Protein AF-A0A8J3WDI2-F1 (afdb_monomer_lite)

Radius of gyration: 20.71 Å; chains: 1; bounding box: 43×41×56 Å

pLDDT: mean 79.43, std 15.49, range [44.28, 94.94]

Sequence (67 aa):
MEWGRAMRELSTAIDHLAAEDPSEISRLQLAEQLIELHWQMARLQAQIARRTSVRAPGYPSGQRHTA

Organism: Planobispora rosea (NCBI:txid35762)

Secondary structure (DSSP, 8-state):
-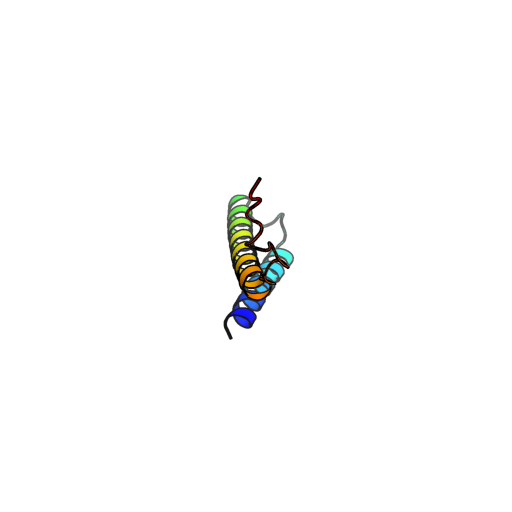-HHHHHHHHHHHHHHHHHS-TTTS-HHHHHHHHHHHHHHHHHHHHHHHHHS----S----------

Foldseek 3Di:
DVLVVLVVVLVVLVVVVVPDDPVPDDPVRVVVSVVVNVVSVVVNVVVCCVVPPPPDPDPPPDDDDDD

Structure (mmCIF, N/CA/C/O backbone):
data_AF-A0A8J3WDI2-F1
#
_entry.id   AF-A0A8J3WDI2-F1
#
loop_
_atom_site.group_PDB
_atom_site.id
_atom_site.type_symbol
_atom_site.label_atom_id
_atom_site.label_alt_id
_atom_site.label_comp_id
_atom_site.label_asym_id
_atom_site.label_entity_id
_atom_site.label_seq_id
_atom_site.pdbx_PDB_ins_code
_atom_site.Cartn_x
_atom_site.Cartn_y
_atom_site.Cartn_z
_atom_site.occupancy
_atom_site.B_iso_or_equiv
_atom_site.auth_seq_id
_atom_site.auth_comp_id
_atom_site.auth_asym_id
_atom_site.auth_atom_id
_atom_site.pdbx_PDB_model_num
ATOM 1 N N . MET A 1 1 ? 16.451 -11.841 -6.322 1.00 56.25 1 MET A N 1
ATOM 2 C CA . MET A 1 1 ? 15.332 -11.236 -7.087 1.00 56.25 1 MET A CA 1
ATOM 3 C C . MET A 1 1 ? 14.685 -10.135 -6.245 1.00 56.25 1 MET A C 1
ATOM 5 O O . MET A 1 1 ? 13.757 -10.411 -5.498 1.00 56.25 1 MET A O 1
ATOM 9 N N . GLU A 1 2 ? 15.203 -8.908 -6.316 1.00 71.69 2 GLU A N 1
ATOM 10 C CA . GLU A 1 2 ? 14.796 -7.775 -5.455 1.00 71.69 2 GLU A CA 1
ATOM 11 C C . GLU A 1 2 ? 13.421 -7.192 -5.836 1.00 71.69 2 GLU A C 1
ATOM 13 O O . GLU A 1 2 ? 12.588 -6.900 -4.988 1.00 71.69 2 GLU A O 1
ATOM 18 N N . TRP A 1 3 ? 13.122 -7.169 -7.133 1.00 73.56 3 TRP A N 1
ATOM 19 C CA . TRP A 1 3 ? 11.846 -6.707 -7.687 1.00 73.56 3 TRP A CA 1
ATOM 20 C C . TRP A 1 3 ? 10.624 -7.507 -7.226 1.00 73.56 3 TRP A C 1
ATOM 22 O O . TRP A 1 3 ? 9.617 -6.946 -6.809 1.00 73.56 3 TRP A O 1
ATOM 32 N N . GLY A 1 4 ? 10.716 -8.841 -7.278 1.00 80.69 4 GLY A N 1
ATOM 33 C CA . GLY A 1 4 ? 9.626 -9.710 -6.833 1.00 80.69 4 GLY A CA 1
ATOM 34 C C . GLY A 1 4 ? 9.407 -9.652 -5.320 1.00 80.69 4 GLY A C 1
ATOM 35 O O . GLY A 1 4 ? 8.362 -10.074 -4.841 1.00 80.69 4 GLY A O 1
ATOM 36 N N . ARG A 1 5 ? 10.386 -9.156 -4.555 1.00 84.31 5 ARG A N 1
ATOM 37 C CA . ARG A 1 5 ? 10.222 -8.856 -3.132 1.00 84.31 5 ARG A CA 1
ATOM 38 C C . ARG A 1 5 ? 9.508 -7.511 -2.957 1.00 84.31 5 ARG A C 1
ATOM 40 O O . ARG A 1 5 ? 8.474 -7.489 -2.308 1.00 84.31 5 ARG A O 1
ATOM 47 N N . ALA A 1 6 ? 9.970 -6.453 -3.629 1.00 81.62 6 ALA A N 1
ATOM 48 C CA . ALA A 1 6 ? 9.357 -5.123 -3.558 1.00 81.62 6 ALA A CA 1
ATOM 49 C C . ALA A 1 6 ? 7.878 -5.100 -3.994 1.00 81.62 6 ALA A C 1
ATOM 51 O O . ALA A 1 6 ? 7.068 -4.441 -3.352 1.00 81.62 6 ALA A O 1
ATOM 52 N N . MET A 1 7 ? 7.503 -5.851 -5.040 1.00 86.25 7 MET A N 1
ATOM 53 C CA . MET A 1 7 ? 6.091 -5.973 -5.435 1.00 86.25 7 MET A CA 1
ATOM 54 C C . MET A 1 7 ? 5.237 -6.708 -4.404 1.00 86.25 7 MET A C 1
ATOM 56 O O . MET A 1 7 ? 4.083 -6.346 -4.206 1.00 86.25 7 MET A O 1
ATOM 60 N N . ARG A 1 8 ? 5.785 -7.745 -3.761 1.00 88.06 8 ARG A N 1
ATOM 61 C CA . ARG A 1 8 ? 5.063 -8.476 -2.714 1.00 88.06 8 ARG A CA 1
ATOM 62 C C . ARG A 1 8 ? 4.869 -7.616 -1.472 1.00 88.06 8 ARG A C 1
ATOM 64 O O . ARG A 1 8 ? 3.768 -7.594 -0.950 1.00 88.06 8 ARG A O 1
ATOM 71 N N . GLU A 1 9 ? 5.897 -6.874 -1.066 1.00 86.94 9 GLU A N 1
ATOM 72 C CA . GLU A 1 9 ? 5.816 -5.919 0.048 1.00 86.94 9 GLU A CA 1
ATOM 73 C C . GLU A 1 9 ? 4.721 -4.868 -0.198 1.00 86.94 9 GLU A C 1
ATOM 75 O O . GLU A 1 9 ? 3.874 -4.670 0.668 1.00 86.94 9 GLU A O 1
ATOM 80 N N . LEU A 1 10 ? 4.666 -4.280 -1.402 1.00 88.31 10 LEU A N 1
ATOM 81 C CA . LEU A 1 10 ? 3.616 -3.318 -1.749 1.00 88.31 10 LEU A CA 1
ATOM 82 C C . LEU A 1 10 ? 2.217 -3.958 -1.784 1.00 88.31 10 LEU A C 1
ATOM 84 O O . LEU A 1 10 ? 1.268 -3.365 -1.284 1.00 88.31 10 LEU A O 1
ATOM 88 N N . SER A 1 11 ? 2.080 -5.158 -2.360 1.00 89.75 11 SER A N 1
ATOM 89 C CA . SER A 1 11 ? 0.792 -5.870 -2.398 1.00 89.75 11 SER A CA 1
ATOM 90 C C . SER A 1 11 ? 0.271 -6.140 -0.990 1.00 89.75 11 SER A C 1
ATOM 92 O O . SER A 1 11 ? -0.872 -5.822 -0.697 1.00 89.75 11 SER A O 1
ATOM 94 N N . THR A 1 12 ? 1.127 -6.642 -0.095 1.00 91.00 12 THR A N 1
ATOM 95 C CA . THR A 1 12 ? 0.758 -6.909 1.299 1.00 91.00 12 THR A CA 1
ATOM 96 C C . THR A 1 12 ? 0.341 -5.640 2.041 1.00 91.00 12 THR A C 1
ATOM 98 O O . THR A 1 12 ? -0.615 -5.687 2.808 1.00 91.00 12 THR A O 1
ATOM 101 N N . ALA A 1 13 ? 1.012 -4.508 1.814 1.00 88.12 13 ALA A N 1
ATOM 102 C CA . ALA A 1 13 ? 0.629 -3.240 2.435 1.00 88.12 13 ALA A CA 1
ATOM 103 C C . ALA A 1 13 ? -0.746 -2.740 1.953 1.00 88.12 13 ALA A C 1
ATOM 105 O O . ALA A 1 13 ? -1.535 -2.245 2.754 1.00 88.12 13 ALA A O 1
ATOM 106 N N . ILE A 1 14 ? -1.054 -2.907 0.661 1.00 88.38 14 ILE A N 1
ATOM 107 C CA . ILE A 1 14 ? -2.369 -2.569 0.097 1.00 88.38 14 ILE A CA 1
ATOM 108 C C . ILE A 1 14 ? -3.452 -3.495 0.656 1.00 88.38 14 ILE A C 1
ATOM 110 O O . ILE A 1 14 ? -4.497 -3.007 1.077 1.00 88.38 14 ILE A O 1
ATOM 114 N N . ASP A 1 15 ? -3.200 -4.805 0.690 1.00 91.25 15 ASP A N 1
ATOM 115 C CA . ASP A 1 15 ? -4.148 -5.794 1.213 1.00 91.25 15 ASP A CA 1
ATOM 116 C C . ASP A 1 15 ? -4.455 -5.540 2.697 1.00 91.25 15 ASP A C 1
ATOM 118 O O . ASP A 1 15 ? -5.604 -5.645 3.118 1.00 91.25 15 ASP A O 1
ATOM 122 N N . HIS A 1 16 ? -3.440 -5.156 3.479 1.00 87.12 16 HIS A N 1
ATOM 123 C CA . HIS A 1 16 ? -3.608 -4.778 4.881 1.00 87.12 16 HIS A CA 1
ATOM 124 C C . HIS A 1 16 ? -4.507 -3.547 5.028 1.00 87.12 16 HIS A C 1
ATOM 126 O O . HIS A 1 16 ? -5.496 -3.603 5.749 1.00 87.12 16 HIS A O 1
ATOM 132 N N . LEU A 1 17 ? -4.216 -2.463 4.299 1.00 86.00 17 LEU A N 1
ATOM 133 C CA . LEU A 1 17 ? -5.024 -1.240 4.341 1.00 86.00 17 LEU A CA 1
ATOM 134 C C . LEU A 1 17 ? -6.466 -1.480 3.858 1.00 86.00 17 LEU A C 1
ATOM 136 O O . LEU A 1 17 ? -7.402 -0.885 4.377 1.00 86.00 17 LEU A O 1
ATOM 140 N N . ALA A 1 18 ? -6.657 -2.351 2.866 1.00 87.44 18 ALA A N 1
ATOM 141 C CA . ALA A 1 18 ? -7.976 -2.681 2.329 1.00 87.44 18 ALA A CA 1
ATOM 142 C C . ALA A 1 18 ? -8.828 -3.542 3.279 1.00 87.44 18 ALA A C 1
ATOM 144 O O . ALA A 1 18 ? -10.050 -3.570 3.135 1.00 87.44 18 ALA A O 1
ATOM 145 N N . ALA A 1 19 ? -8.195 -4.258 4.212 1.00 88.69 19 ALA A N 1
ATOM 146 C CA . ALA A 1 19 ? -8.868 -5.092 5.203 1.00 88.69 19 ALA A CA 1
ATOM 147 C C . ALA A 1 19 ? -9.252 -4.326 6.483 1.00 88.69 19 ALA A C 1
ATOM 149 O O . ALA A 1 19 ? -10.038 -4.841 7.276 1.00 88.69 19 ALA A O 1
ATOM 150 N N . GLU A 1 20 ? -8.705 -3.126 6.695 1.00 84.69 20 GLU A N 1
ATOM 151 C CA . GLU A 1 20 ? -9.010 -2.289 7.856 1.00 84.69 20 GLU A CA 1
ATOM 152 C C . GLU A 1 20 ? -10.331 -1.524 7.684 1.00 84.69 20 GLU A C 1
ATOM 154 O O . GLU A 1 20 ? -10.637 -1.008 6.607 1.00 84.69 20 GLU A O 1
ATOM 159 N N . ASP A 1 21 ? -11.098 -1.395 8.773 1.00 83.38 21 ASP A N 1
ATOM 160 C CA . ASP A 1 21 ? -12.236 -0.479 8.832 1.00 83.38 21 ASP A CA 1
ATOM 161 C C . ASP A 1 21 ? -11.731 0.954 9.118 1.00 83.38 21 ASP A C 1
ATOM 163 O O . ASP A 1 21 ? -11.182 1.220 10.196 1.00 83.38 21 ASP A O 1
ATOM 167 N N . PRO A 1 22 ? -11.942 1.922 8.203 1.00 76.88 22 PRO A N 1
ATOM 168 C CA . PRO A 1 22 ? -11.514 3.309 8.388 1.00 76.88 22 PRO A CA 1
ATOM 169 C C . PRO A 1 22 ? -12.143 4.012 9.600 1.00 76.88 22 PRO A C 1
ATOM 171 O O . PRO A 1 22 ? -11.659 5.068 10.011 1.00 76.88 22 PRO A O 1
ATOM 174 N N . SER A 1 23 ? -13.244 3.482 10.141 1.00 83.69 23 SER A N 1
ATOM 175 C CA . SER A 1 23 ? -13.907 4.005 11.338 1.00 83.69 23 SER A CA 1
ATOM 176 C C . SER A 1 23 ? -13.296 3.495 12.646 1.00 83.69 23 SER A C 1
ATOM 178 O O . SER A 1 23 ? -13.451 4.148 13.680 1.00 83.69 23 SER A O 1
ATOM 180 N N . GLU A 1 24 ? -12.559 2.383 12.596 1.00 87.69 24 GLU A N 1
ATOM 181 C CA . GLU A 1 24 ? -11.898 1.766 13.751 1.00 87.69 24 GLU A CA 1
ATOM 182 C C . GLU A 1 24 ? -10.426 2.190 13.892 1.00 87.69 24 GLU A C 1
ATOM 184 O O . GLU A 1 24 ? -9.831 2.051 14.962 1.00 87.69 24 GLU A O 1
ATOM 189 N N . ILE A 1 25 ? -9.838 2.768 12.840 1.00 87.69 25 ILE A N 1
ATOM 190 C CA . ILE A 1 25 ? -8.472 3.294 12.851 1.00 87.69 25 ILE A CA 1
ATOM 191 C C . ILE A 1 25 ? -8.418 4.754 13.322 1.00 87.69 25 ILE A C 1
ATOM 193 O O . ILE A 1 25 ? -9.186 5.624 12.903 1.00 87.69 25 ILE A O 1
ATOM 197 N N . SER A 1 26 ? -7.446 5.070 14.182 1.00 92.25 26 SER A N 1
ATOM 198 C CA . SER A 1 26 ? -7.183 6.467 14.531 1.00 92.25 26 SER A CA 1
ATOM 199 C C . SER A 1 26 ? -6.639 7.236 13.319 1.00 92.25 26 SER A C 1
ATOM 201 O O . SER A 1 26 ? -5.855 6.714 12.527 1.00 92.25 26 SER A O 1
ATOM 203 N N . ARG A 1 27 ? -6.983 8.524 13.193 1.00 90.31 27 ARG A N 1
ATOM 204 C CA . ARG A 1 27 ? -6.495 9.365 12.079 1.00 90.31 27 ARG A CA 1
ATOM 205 C C . ARG A 1 27 ? -4.969 9.432 11.994 1.00 90.31 27 ARG A C 1
ATOM 207 O O . ARG A 1 27 ? -4.434 9.552 10.898 1.00 90.31 27 ARG 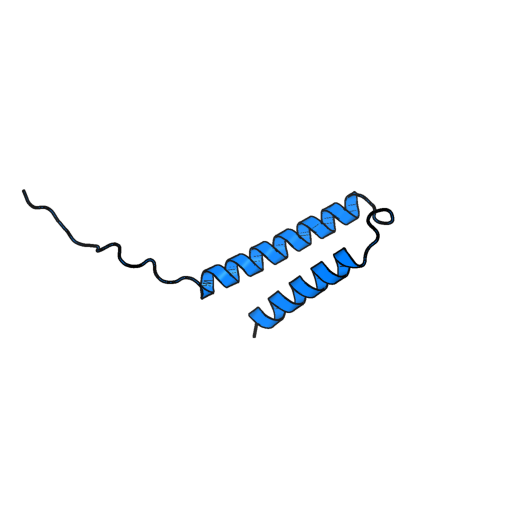A O 1
ATOM 214 N N . LEU A 1 28 ? -4.288 9.381 13.140 1.00 93.38 28 LEU A N 1
ATOM 215 C CA . LEU A 1 28 ? -2.829 9.386 13.197 1.00 93.38 28 LEU A CA 1
ATOM 216 C C . LEU A 1 28 ? -2.258 8.095 12.601 1.00 93.38 28 LEU A C 1
ATOM 218 O O . LEU A 1 28 ? -1.425 8.163 11.706 1.00 93.38 28 LEU A O 1
ATOM 222 N N . GLN A 1 29 ? -2.773 6.942 13.031 1.00 90.25 29 GLN A N 1
ATOM 223 C CA . GLN A 1 29 ? -2.345 5.638 12.525 1.00 90.25 29 GLN A CA 1
ATOM 224 C C . GLN A 1 29 ? -2.620 5.502 11.021 1.00 90.25 29 GLN A C 1
ATOM 226 O O . GLN A 1 29 ? -1.755 5.049 10.277 1.00 90.25 29 GLN A O 1
ATOM 231 N N . LEU A 1 30 ? -3.781 5.967 10.547 1.00 90.19 30 LEU A N 1
ATOM 232 C CA . LEU A 1 30 ? -4.089 5.987 9.116 1.00 90.19 30 LEU A CA 1
ATOM 233 C C . LEU A 1 30 ? -3.092 6.856 8.332 1.00 90.19 30 LEU A C 1
ATOM 235 O O . LEU A 1 30 ? -2.634 6.463 7.261 1.00 90.19 30 LEU A O 1
ATOM 239 N N . ALA A 1 31 ? -2.725 8.029 8.857 1.00 92.50 31 ALA A N 1
ATOM 240 C CA . ALA A 1 31 ? -1.748 8.901 8.211 1.00 92.50 31 ALA A CA 1
ATOM 241 C C . ALA A 1 31 ? -0.362 8.241 8.112 1.00 92.50 31 ALA A C 1
ATOM 243 O O . ALA A 1 31 ? 0.269 8.311 7.059 1.00 92.50 31 ALA A O 1
ATOM 244 N N . GLU A 1 32 ? 0.092 7.569 9.170 1.00 94.12 32 GLU A N 1
ATOM 245 C CA . GLU A 1 32 ? 1.361 6.833 9.175 1.00 94.12 32 GLU A CA 1
ATOM 246 C C . GLU A 1 32 ? 1.366 5.706 8.135 1.00 94.12 32 GLU A C 1
ATOM 248 O O . GLU A 1 32 ? 2.310 5.597 7.348 1.00 94.12 32 GLU A O 1
ATOM 253 N N . GLN A 1 33 ? 0.284 4.926 8.060 1.00 91.00 33 GLN A N 1
ATOM 254 C CA . GLN A 1 33 ? 0.149 3.860 7.065 1.00 91.00 33 GLN A CA 1
ATOM 255 C C . GLN A 1 33 ? 0.150 4.394 5.628 1.00 91.00 33 GLN A C 1
ATOM 257 O O . GLN A 1 33 ? 0.810 3.832 4.753 1.00 91.00 33 GLN A O 1
ATOM 262 N N . LEU A 1 34 ? -0.541 5.509 5.373 1.00 92.00 34 LEU A N 1
ATOM 263 C CA . LEU A 1 34 ? -0.569 6.139 4.051 1.00 92.00 34 LEU A CA 1
ATOM 264 C C . LEU A 1 34 ? 0.798 6.706 3.643 1.00 92.00 34 LEU A C 1
ATOM 266 O O . LEU A 1 34 ? 1.167 6.621 2.469 1.00 92.00 34 LEU A O 1
ATOM 270 N N . ILE A 1 35 ? 1.560 7.262 4.590 1.00 94.94 35 ILE A N 1
ATOM 271 C CA . ILE A 1 35 ? 2.929 7.739 4.345 1.00 94.94 35 ILE A CA 1
ATOM 272 C C . ILE A 1 35 ? 3.838 6.568 3.962 1.00 94.94 35 ILE A C 1
ATOM 274 O O . ILE A 1 35 ? 4.567 6.660 2.972 1.00 94.94 35 ILE A O 1
ATOM 278 N N . GLU A 1 36 ? 3.778 5.462 4.703 1.00 93.50 36 GLU A N 1
ATOM 279 C CA . GLU A 1 36 ? 4.564 4.262 4.400 1.00 93.50 36 GLU A CA 1
ATOM 280 C C . GLU A 1 36 ? 4.196 3.691 3.022 1.00 93.50 36 GLU A C 1
ATOM 282 O O . GLU A 1 36 ? 5.074 3.453 2.187 1.00 93.50 36 GLU A O 1
ATOM 287 N N . LEU A 1 37 ? 2.897 3.570 2.724 1.00 93.62 37 LEU A N 1
ATOM 288 C CA . LEU A 1 37 ? 2.420 3.118 1.417 1.00 93.62 37 LEU A CA 1
ATOM 289 C C . LEU A 1 37 ? 2.938 4.020 0.285 1.00 93.62 37 LEU A C 1
ATOM 291 O O . LEU A 1 37 ? 3.402 3.527 -0.748 1.00 93.62 37 LEU A O 1
ATOM 295 N N . HIS A 1 38 ? 2.917 5.342 0.481 1.00 93.44 38 HIS A N 1
ATOM 296 C CA . HIS A 1 38 ? 3.458 6.297 -0.484 1.00 93.44 38 HIS A CA 1
ATOM 297 C C . HIS A 1 38 ? 4.947 6.062 -0.767 1.00 93.44 38 HIS A C 1
ATOM 299 O O . HIS A 1 38 ? 5.357 6.030 -1.933 1.00 93.44 38 HIS A O 1
ATOM 305 N N . TRP A 1 39 ? 5.756 5.830 0.267 1.00 93.81 39 TRP A N 1
ATOM 306 C CA . TRP A 1 39 ? 7.181 5.535 0.104 1.00 93.81 39 TRP A CA 1
ATOM 307 C C . TRP A 1 39 ? 7.437 4.229 -0.642 1.00 93.81 39 TRP A C 1
ATOM 309 O O . TRP A 1 39 ? 8.298 4.174 -1.529 1.00 93.81 39 TRP A O 1
ATOM 319 N N . GLN A 1 40 ? 6.670 3.184 -0.336 1.00 91.62 40 GLN A N 1
ATOM 320 C CA . GLN A 1 40 ? 6.777 1.902 -1.026 1.00 91.62 40 GLN A CA 1
ATOM 321 C C . GLN A 1 40 ? 6.441 2.033 -2.516 1.00 91.62 40 GLN A C 1
ATOM 323 O O . GLN A 1 40 ? 7.187 1.523 -3.362 1.00 91.62 40 GLN A O 1
ATOM 328 N N . MET A 1 41 ? 5.386 2.785 -2.850 1.00 91.88 41 MET A N 1
ATOM 329 C CA . MET A 1 41 ? 5.033 3.107 -4.235 1.00 91.88 41 MET A CA 1
ATOM 330 C C . MET A 1 41 ? 6.141 3.896 -4.940 1.00 91.88 41 MET A C 1
ATOM 332 O O . MET A 1 41 ? 6.555 3.509 -6.033 1.00 91.88 41 MET A O 1
ATOM 336 N N . ALA A 1 42 ? 6.675 4.952 -4.320 1.00 90.81 42 ALA A N 1
ATOM 337 C CA . ALA A 1 42 ? 7.749 5.761 -4.900 1.00 90.81 42 ALA A CA 1
ATOM 338 C C . ALA A 1 42 ? 9.015 4.927 -5.174 1.00 90.81 42 ALA A C 1
ATOM 340 O O . ALA A 1 42 ? 9.638 5.032 -6.237 1.00 90.81 42 ALA A O 1
ATOM 341 N N . ARG A 1 43 ? 9.377 4.026 -4.250 1.00 90.25 43 ARG A N 1
ATOM 342 C CA . ARG A 1 43 ? 10.508 3.102 -4.421 1.00 90.25 43 ARG A CA 1
ATOM 343 C C . ARG A 1 43 ? 10.283 2.145 -5.588 1.00 90.25 43 ARG A C 1
ATOM 345 O O . ARG A 1 43 ? 11.212 1.886 -6.359 1.00 90.25 43 ARG A O 1
ATOM 352 N N . LEU A 1 44 ? 9.074 1.604 -5.722 1.00 88.62 44 LEU A N 1
ATOM 353 C CA . LEU A 1 44 ? 8.724 0.740 -6.843 1.00 88.62 44 LEU A CA 1
ATOM 354 C C . LEU A 1 44 ? 8.771 1.509 -8.168 1.00 88.62 44 LEU A C 1
ATOM 356 O O . LEU A 1 44 ? 9.370 1.027 -9.126 1.00 88.62 44 LEU A O 1
ATOM 360 N N . GLN A 1 45 ? 8.211 2.717 -8.217 1.00 89.38 45 GLN A N 1
ATOM 361 C CA . GLN A 1 45 ? 8.242 3.584 -9.397 1.00 89.38 45 GLN A CA 1
ATOM 362 C C . GLN A 1 45 ? 9.676 3.906 -9.831 1.00 89.38 45 GLN A C 1
ATOM 364 O O . GLN A 1 45 ? 9.990 3.822 -11.017 1.00 89.38 45 GLN A O 1
ATOM 369 N N . ALA A 1 46 ? 10.584 4.175 -8.889 1.00 88.19 46 ALA A N 1
ATOM 370 C CA . ALA A 1 46 ? 11.999 4.361 -9.196 1.00 88.19 46 ALA A CA 1
ATOM 371 C C . ALA A 1 46 ? 12.648 3.087 -9.772 1.00 88.19 46 ALA A C 1
ATOM 373 O O . ALA A 1 46 ? 13.481 3.170 -10.675 1.00 88.19 46 ALA A O 1
ATOM 374 N N . GLN A 1 47 ? 12.281 1.899 -9.281 1.00 87.62 47 GLN A N 1
ATOM 375 C CA . GLN A 1 47 ? 12.758 0.627 -9.840 1.00 87.62 47 GLN A CA 1
ATOM 376 C C . GLN A 1 47 ? 12.193 0.360 -11.242 1.00 87.62 47 GLN A C 1
ATOM 378 O O . GLN A 1 47 ? 12.938 -0.102 -12.109 1.00 87.62 47 GLN A O 1
ATOM 383 N N . ILE A 1 48 ? 10.912 0.682 -11.474 1.00 86.06 48 ILE A N 1
ATOM 384 C CA . ILE A 1 48 ? 10.281 0.641 -12.801 1.00 86.06 48 ILE A CA 1
ATOM 385 C C . ILE A 1 48 ? 11.067 1.542 -13.734 1.00 86.06 48 ILE A C 1
ATOM 387 O O . ILE A 1 48 ? 11.619 1.038 -14.699 1.00 86.06 48 ILE A O 1
ATOM 391 N N . ALA A 1 49 ? 11.224 2.822 -13.395 1.00 85.38 49 ALA A N 1
ATOM 392 C CA . ALA A 1 49 ? 11.920 3.803 -14.221 1.00 85.38 49 ALA A CA 1
ATOM 393 C C . ALA A 1 49 ? 13.355 3.380 -14.574 1.00 85.38 49 ALA A C 1
ATOM 395 O O . ALA A 1 49 ? 13.792 3.576 -15.704 1.00 85.38 49 ALA A O 1
ATOM 396 N N . ARG A 1 50 ? 14.090 2.742 -13.651 1.00 83.94 50 ARG A N 1
ATOM 397 C CA . ARG A 1 50 ? 15.434 2.202 -13.936 1.00 83.94 50 ARG A CA 1
ATOM 398 C C . ARG A 1 50 ? 15.414 1.065 -14.958 1.00 83.94 50 ARG A C 1
ATOM 400 O O . ARG A 1 50 ? 16.342 0.959 -15.752 1.00 83.94 50 ARG A O 1
ATOM 407 N N . ARG A 1 51 ? 14.380 0.219 -14.949 1.00 81.69 51 ARG A N 1
ATOM 408 C CA . ARG A 1 51 ? 14.215 -0.889 -15.907 1.00 81.69 51 ARG A CA 1
A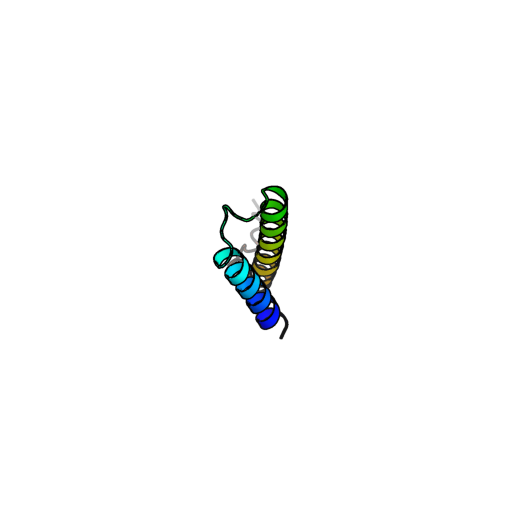TOM 409 C C . ARG A 1 51 ? 13.588 -0.470 -17.227 1.00 81.69 51 ARG A C 1
ATOM 411 O O . ARG A 1 51 ? 13.958 -1.000 -18.266 1.00 81.69 51 ARG A O 1
ATOM 418 N N . THR A 1 52 ? 12.627 0.439 -17.169 1.00 74.81 52 THR A N 1
ATOM 419 C CA . THR A 1 52 ? 11.881 0.969 -18.309 1.00 74.81 52 THR A CA 1
ATOM 420 C C . THR A 1 52 ? 12.512 2.239 -18.850 1.00 74.81 52 THR A C 1
ATOM 422 O O . THR A 1 52 ? 11.882 2.906 -19.666 1.00 74.81 52 THR A O 1
ATOM 425 N N . SER A 1 53 ? 13.733 2.582 -18.418 1.00 59.53 53 SER A N 1
ATOM 426 C CA . SER A 1 53 ? 14.611 3.526 -19.105 1.00 59.53 53 SER A CA 1
ATOM 427 C C . SER A 1 53 ? 14.906 2.968 -20.498 1.00 59.53 53 SER A C 1
ATOM 429 O O . SER A 1 53 ? 15.950 2.387 -20.789 1.00 59.53 53 SER A O 1
ATOM 431 N N . VAL A 1 54 ? 13.916 3.102 -21.372 1.00 55.12 54 VAL A N 1
ATOM 432 C CA . VAL A 1 54 ? 14.088 3.144 -22.804 1.00 55.12 54 VAL A CA 1
ATOM 433 C C . VAL A 1 54 ? 14.875 4.424 -23.022 1.00 55.12 54 VAL A C 1
ATOM 435 O O . VAL A 1 54 ? 14.378 5.521 -22.770 1.00 55.12 54 VAL A O 1
ATOM 438 N N . ARG A 1 55 ? 16.138 4.265 -23.426 1.00 53.19 55 ARG A N 1
ATOM 439 C CA . ARG A 1 55 ? 16.958 5.315 -24.035 1.00 53.19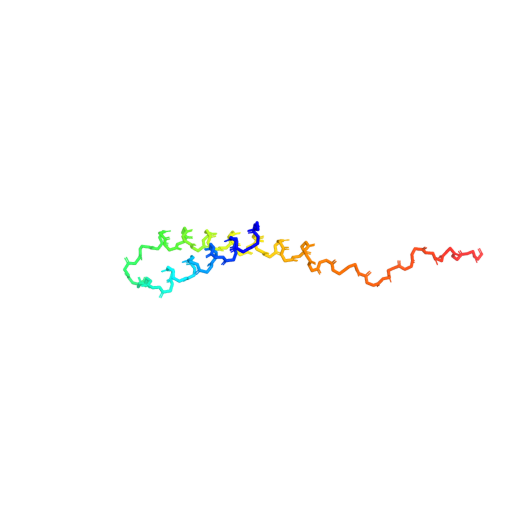 55 ARG A CA 1
ATOM 440 C C . ARG A 1 55 ? 16.035 6.202 -24.868 1.00 53.19 55 ARG A C 1
ATOM 442 O O . ARG A 1 55 ? 15.444 5.699 -25.821 1.00 53.19 55 ARG A O 1
ATOM 449 N N . ALA A 1 56 ? 15.889 7.476 -24.500 1.00 53.78 56 ALA A N 1
ATOM 450 C CA . ALA A 1 56 ? 15.134 8.421 -25.312 1.00 53.78 56 ALA A CA 1
ATOM 451 C C . ALA A 1 56 ? 15.604 8.271 -26.774 1.00 53.78 56 ALA A C 1
ATOM 453 O O . ALA A 1 56 ? 16.821 8.289 -27.008 1.00 53.78 56 ALA A O 1
ATOM 454 N N . PRO A 1 57 ? 14.707 8.026 -27.746 1.00 49.91 57 PRO A N 1
ATOM 455 C CA . PRO A 1 57 ? 15.116 7.891 -29.131 1.00 49.91 57 PRO A CA 1
ATOM 456 C C . PRO A 1 57 ? 15.691 9.232 -29.593 1.00 49.91 57 PRO A C 1
ATOM 458 O O . PRO A 1 57 ? 14.974 10.214 -29.723 1.00 49.91 57 PRO A O 1
ATOM 461 N N . GLY A 1 58 ? 17.012 9.251 -29.780 1.00 53.19 58 GLY A N 1
ATOM 462 C CA . GLY A 1 58 ? 17.758 10.212 -30.586 1.00 53.19 58 GLY A CA 1
ATOM 463 C C . GLY A 1 58 ? 17.496 11.694 -30.323 1.00 53.19 58 GLY A C 1
ATOM 464 O O . GLY A 1 58 ? 16.763 12.328 -31.069 1.00 53.19 58 GLY A O 1
ATOM 465 N N . TYR A 1 59 ? 18.259 12.299 -29.412 1.00 47.12 59 TYR A N 1
ATOM 466 C CA . TYR A 1 59 ? 18.845 13.591 -29.773 1.00 47.12 59 TYR A CA 1
ATOM 467 C C . TYR A 1 59 ? 20.119 13.295 -30.569 1.00 47.12 59 TYR A C 1
ATOM 469 O O . TYR A 1 59 ? 21.064 12.746 -29.993 1.00 47.12 59 TYR A O 1
ATOM 477 N N . PRO A 1 60 ? 20.183 13.595 -31.879 1.00 46.81 60 PRO A N 1
ATOM 478 C CA . PRO A 1 60 ? 21.452 13.580 -32.577 1.00 46.81 60 PRO A CA 1
ATOM 479 C C . PRO A 1 60 ? 22.312 14.710 -32.009 1.00 46.81 60 PRO A C 1
ATOM 481 O O . PRO A 1 60 ? 22.095 15.894 -32.260 1.00 46.81 60 PRO A O 1
ATOM 484 N N . SER A 1 61 ? 23.319 14.329 -31.230 1.00 57.38 61 SER A N 1
ATOM 485 C CA . SER A 1 61 ? 24.494 15.148 -30.977 1.00 57.38 61 SER A CA 1
ATOM 486 C C . SER A 1 61 ? 25.234 15.334 -32.305 1.00 57.38 61 SER A C 1
ATOM 488 O O . SER A 1 61 ? 26.110 14.543 -32.646 1.00 57.38 61 SER A O 1
ATOM 490 N N . GLY A 1 62 ? 24.849 16.336 -33.092 1.00 57.25 62 GLY A N 1
ATOM 491 C CA . GLY A 1 62 ? 25.580 16.670 -34.308 1.00 57.25 62 GLY A CA 1
ATOM 492 C C . GLY A 1 62 ? 24.743 17.365 -35.365 1.00 57.25 62 GLY A C 1
ATOM 493 O O . GLY A 1 62 ? 24.284 16.728 -36.301 1.00 57.25 62 GLY A O 1
ATOM 494 N N . GLN A 1 63 ? 24.644 18.686 -35.266 1.00 47.81 63 GLN A N 1
ATOM 495 C CA . GLN A 1 63 ? 24.782 19.548 -36.436 1.00 47.81 63 GLN A CA 1
ATOM 496 C C . GLN A 1 63 ? 25.381 20.873 -35.965 1.00 47.81 63 GLN A C 1
ATOM 498 O O . GLN A 1 63 ? 24.703 21.743 -35.426 1.00 47.81 63 GLN A O 1
ATOM 503 N N . AR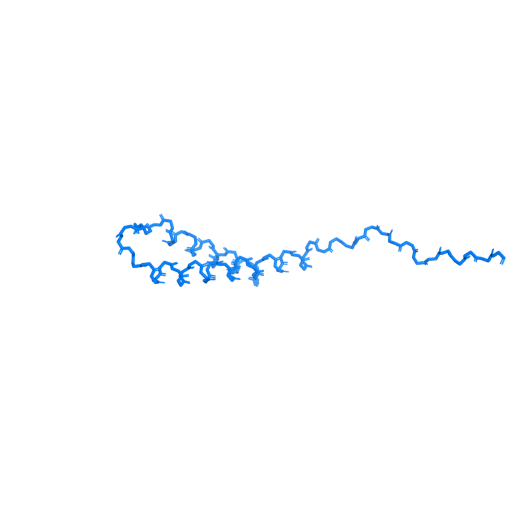G A 1 64 ? 26.706 20.987 -36.121 1.00 54.09 64 ARG A N 1
ATOM 504 C CA . ARG A 1 64 ? 27.364 22.289 -36.184 1.00 54.09 64 ARG A CA 1
ATOM 505 C C . ARG A 1 64 ? 26.880 22.918 -37.486 1.00 54.09 64 ARG A C 1
ATOM 507 O O . ARG A 1 64 ? 27.282 22.463 -38.552 1.00 54.09 64 ARG A O 1
ATOM 514 N N . HIS A 1 65 ? 26.006 23.9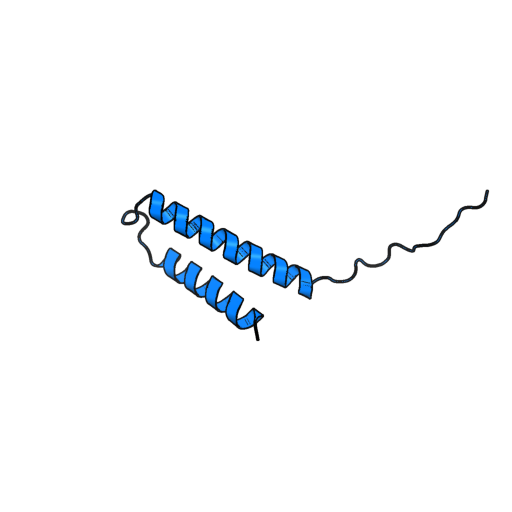13 -37.402 1.00 44.28 65 HIS A N 1
ATOM 515 C CA . HIS A 1 65 ? 25.797 24.818 -38.522 1.00 44.28 65 HIS A CA 1
ATOM 516 C C . HIS A 1 65 ? 27.019 25.735 -38.570 1.00 44.28 65 HIS A C 1
ATOM 518 O O . HIS A 1 65 ? 27.163 26.644 -37.757 1.00 44.28 65 HIS A O 1
ATOM 524 N N . THR A 1 66 ? 27.942 25.433 -39.476 1.00 57.16 66 THR A N 1
ATOM 525 C CA . THR A 1 66 ? 28.803 26.455 -40.062 1.00 57.16 66 THR A CA 1
ATOM 526 C C . THR A 1 66 ? 27.936 27.265 -41.016 1.00 57.16 66 THR A C 1
ATOM 528 O O . THR A 1 66 ? 27.420 26.706 -41.986 1.00 57.16 66 THR A O 1
ATOM 531 N N . ALA A 1 67 ? 27.768 28.545 -40.714 1.00 59.91 67 ALA A N 1
ATOM 532 C CA . ALA A 1 67 ? 27.463 29.583 -41.686 1.00 59.91 67 ALA A CA 1
ATOM 533 C C . ALA A 1 67 ? 28.629 30.574 -41.657 1.00 59.91 67 ALA A C 1
ATOM 535 O O . ALA A 1 67 ? 29.154 30.797 -40.539 1.00 59.91 67 ALA A O 1
#